Protein AF-A0A562KDZ1-F1 (afdb_monomer_lite)

Radius of gyration: 21.62 Å; chains: 1; bounding box: 51×40×76 Å

Organism: NCBI:txid295428

Structure (mmCIF, N/CA/C/O backbone):
data_AF-A0A562KDZ1-F1
#
_entry.id   AF-A0A562KDZ1-F1
#
loop_
_atom_site.group_PDB
_atom_site.id
_atom_site.type_symbol
_atom_site.label_atom_id
_atom_site.label_alt_id
_atom_site.label_comp_id
_atom_site.label_asym_id
_atom_site.label_entity_id
_atom_site.label_seq_id
_atom_site.pdbx_PDB_ins_code
_atom_site.Cartn_x
_atom_site.Cartn_y
_atom_site.Cartn_z
_atom_site.occupancy
_atom_site.B_iso_or_equiv
_atom_site.auth_seq_id
_atom_site.auth_comp_id
_atom_site.auth_asym_id
_atom_site.auth_atom_id
_atom_site.pdbx_PDB_model_num
ATOM 1 N N . MET A 1 1 ? 31.585 -25.424 -55.112 1.00 47.97 1 MET A N 1
ATOM 2 C CA . MET A 1 1 ? 31.613 -24.125 -54.400 1.00 47.97 1 MET A CA 1
ATOM 3 C C . MET A 1 1 ? 30.525 -24.105 -53.321 1.00 47.97 1 MET A C 1
ATOM 5 O O . MET A 1 1 ? 29.441 -23.601 -53.555 1.00 47.97 1 MET A O 1
ATOM 9 N N . LYS A 1 2 ? 30.773 -24.733 -52.162 1.00 50.38 2 LYS A N 1
ATOM 10 C CA . LYS A 1 2 ? 29.797 -24.915 -51.059 1.00 50.38 2 LYS A CA 1
ATOM 11 C C . LYS A 1 2 ? 30.298 -24.308 -49.732 1.00 50.38 2 LYS A C 1
ATOM 13 O O . LYS A 1 2 ? 30.040 -24.849 -48.668 1.00 50.38 2 LYS A O 1
ATOM 18 N N . LYS A 1 3 ? 31.086 -23.225 -49.784 1.00 51.03 3 LYS A N 1
ATOM 19 C CA . LYS A 1 3 ? 31.726 -22.630 -48.589 1.00 51.03 3 LYS A CA 1
ATOM 20 C C . LYS A 1 3 ? 31.207 -21.239 -48.198 1.00 51.03 3 LYS A C 1
ATOM 22 O O . LYS A 1 3 ? 31.623 -20.720 -47.176 1.00 51.03 3 LYS A O 1
ATOM 27 N N . ILE A 1 4 ? 30.272 -20.662 -48.958 1.00 52.88 4 ILE A N 1
ATOM 28 C CA . ILE A 1 4 ? 29.748 -19.304 -48.700 1.00 52.88 4 ILE A CA 1
ATOM 29 C C . ILE A 1 4 ? 28.447 -19.326 -47.868 1.00 52.88 4 ILE A C 1
ATOM 31 O O . ILE A 1 4 ? 28.042 -18.309 -47.322 1.00 52.88 4 ILE A O 1
ATOM 35 N N . LEU A 1 5 ? 27.821 -20.494 -47.674 1.00 46.94 5 LEU A N 1
ATOM 36 C CA . LEU A 1 5 ? 26.531 -20.596 -46.974 1.00 46.94 5 LEU A CA 1
ATOM 37 C C . LEU A 1 5 ? 26.641 -20.649 -45.434 1.00 46.94 5 LEU A C 1
ATOM 39 O O . LEU A 1 5 ? 25.634 -20.528 -44.749 1.00 46.94 5 LEU A O 1
ATOM 43 N N . ILE A 1 6 ? 27.841 -20.829 -44.869 1.00 52.09 6 ILE A N 1
ATOM 44 C CA . ILE A 1 6 ? 28.012 -21.034 -43.415 1.00 52.09 6 ILE A CA 1
ATOM 45 C C . ILE A 1 6 ? 28.144 -19.704 -42.650 1.00 52.09 6 ILE A C 1
ATOM 47 O O . ILE A 1 6 ? 27.809 -19.631 -41.473 1.00 52.09 6 ILE A O 1
ATOM 51 N N . ILE A 1 7 ? 28.548 -18.617 -43.314 1.00 52.28 7 ILE A N 1
ATOM 52 C CA . ILE A 1 7 ? 28.782 -17.326 -42.642 1.00 52.28 7 ILE A CA 1
ATOM 53 C C . ILE A 1 7 ? 27.465 -16.577 -42.361 1.00 52.28 7 ILE A C 1
ATOM 55 O O . ILE A 1 7 ? 27.367 -15.862 -41.369 1.00 52.28 7 ILE A O 1
ATOM 59 N N . ILE A 1 8 ? 26.416 -16.796 -43.162 1.00 51.09 8 ILE A N 1
ATOM 60 C CA . ILE A 1 8 ? 25.119 -16.116 -42.986 1.00 51.09 8 ILE A CA 1
ATOM 61 C C . ILE A 1 8 ? 24.309 -16.718 -41.822 1.00 51.09 8 ILE A C 1
ATOM 63 O O . ILE A 1 8 ? 23.578 -15.996 -41.149 1.00 51.09 8 ILE A O 1
ATOM 67 N N . VAL A 1 9 ? 24.486 -18.007 -41.508 1.00 49.09 9 VAL A N 1
ATOM 68 C CA . VAL A 1 9 ? 23.770 -18.656 -40.391 1.00 49.09 9 VAL A CA 1
ATOM 69 C C . VAL A 1 9 ? 24.350 -18.244 -39.029 1.00 49.09 9 VAL A C 1
ATOM 71 O O . VAL A 1 9 ? 23.598 -18.071 -38.073 1.00 49.09 9 VAL A O 1
ATOM 74 N N . CYS A 1 10 ? 25.657 -17.972 -38.937 1.00 46.91 10 CYS A N 1
ATOM 75 C CA . CYS A 1 10 ? 26.268 -17.472 -37.698 1.00 46.91 10 CYS A CA 1
ATOM 76 C C . CYS A 1 10 ? 25.916 -16.006 -37.383 1.00 46.91 10 CYS A C 1
ATOM 78 O O . CYS A 1 10 ? 25.956 -15.613 -36.220 1.00 46.91 10 CYS A O 1
ATOM 80 N N . LEU A 1 11 ? 25.526 -15.205 -38.381 1.00 47.34 11 LEU A N 1
ATOM 81 C CA . LEU A 1 11 ? 25.084 -13.819 -38.174 1.00 47.34 11 LEU A CA 1
ATOM 82 C C . LEU A 1 11 ? 23.639 -13.714 -37.658 1.00 47.34 11 LEU A C 1
ATOM 84 O O . LEU A 1 11 ? 23.301 -12.725 -37.013 1.00 47.34 11 LEU A O 1
ATOM 88 N N . PHE A 1 12 ? 22.807 -14.742 -37.852 1.00 46.41 12 PHE A N 1
ATOM 89 C CA . PHE A 1 12 ? 21.447 -14.775 -37.297 1.00 46.41 12 PHE A CA 1
ATOM 90 C C . PHE A 1 12 ? 21.393 -15.137 -35.804 1.00 46.41 12 PHE A C 1
ATOM 92 O O . PHE A 1 12 ? 20.405 -14.832 -35.143 1.00 46.41 12 PHE A O 1
ATOM 99 N N . LEU A 1 13 ? 22.456 -15.725 -35.243 1.00 46.31 13 LEU A N 1
ATOM 100 C CA . LEU A 1 13 ? 22.511 -16.098 -33.822 1.00 46.31 13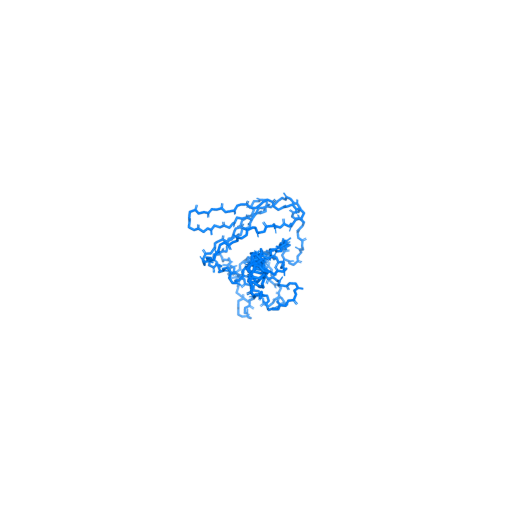 LEU A CA 1
ATOM 101 C C . LEU A 1 13 ? 22.988 -14.963 -32.898 1.00 46.31 13 LEU A C 1
ATOM 103 O O . LEU A 1 13 ? 22.912 -15.099 -31.680 1.00 46.31 13 LEU A O 1
ATOM 107 N N . ILE A 1 14 ? 23.443 -13.831 -33.447 1.00 49.41 14 ILE A N 1
ATOM 108 C CA . ILE A 1 14 ? 23.937 -12.691 -32.650 1.00 49.41 14 ILE A CA 1
ATOM 109 C C . ILE A 1 14 ? 22.797 -11.733 -32.253 1.00 49.41 14 ILE A C 1
ATOM 111 O O . ILE A 1 14 ? 22.943 -10.951 -31.318 1.00 49.41 14 ILE A O 1
ATOM 115 N N . ASN A 1 15 ? 21.614 -11.867 -32.862 1.00 40.00 15 ASN A N 1
ATOM 116 C CA . ASN A 1 15 ? 20.410 -11.127 -32.473 1.00 40.00 15 ASN A CA 1
ATOM 117 C C . ASN A 1 15 ? 19.508 -11.899 -31.499 1.00 40.00 15 ASN A C 1
ATOM 119 O O . ASN A 1 15 ? 18.302 -11.669 -31.452 1.00 40.00 15 ASN A O 1
ATOM 123 N N . CYS A 1 16 ? 20.087 -12.729 -30.626 1.00 43.91 16 CYS A N 1
ATOM 124 C CA . CYS A 1 16 ? 19.471 -12.970 -29.319 1.00 43.91 16 CYS A CA 1
ATOM 125 C C . CYS A 1 16 ? 19.680 -11.701 -28.471 1.00 43.91 16 CYS A C 1
ATOM 127 O O . CYS A 1 16 ? 20.442 -11.665 -27.501 1.00 43.91 16 CYS A O 1
ATOM 129 N N . SER A 1 17 ? 19.092 -10.595 -28.934 1.00 48.38 17 SER A N 1
ATOM 130 C CA . SER A 1 17 ? 19.038 -9.339 -28.214 1.00 48.38 17 SER A CA 1
ATOM 131 C C . SER A 1 17 ? 18.309 -9.639 -26.922 1.00 48.38 17 SER A C 1
ATOM 133 O O . SER A 1 17 ? 17.104 -9.869 -26.950 1.00 48.38 17 SER A O 1
ATOM 135 N N . LYS A 1 18 ? 19.077 -9.696 -25.827 1.00 47.56 18 LYS A N 1
ATOM 136 C CA . LYS A 1 18 ? 18.605 -9.726 -24.442 1.00 47.56 18 LYS A CA 1
ATOM 137 C C . LYS A 1 18 ? 17.257 -9.023 -24.371 1.00 47.56 18 LYS A C 1
ATOM 139 O O . LYS A 1 18 ? 17.229 -7.796 -24.501 1.00 47.56 18 LYS A O 1
ATOM 144 N N . ASP A 1 19 ? 16.183 -9.786 -24.186 1.00 46.97 19 ASP A N 1
ATOM 145 C CA . ASP A 1 19 ? 14.891 -9.217 -23.841 1.00 46.97 19 ASP A CA 1
ATOM 146 C C . ASP A 1 19 ? 15.135 -8.368 -22.597 1.00 46.97 19 ASP A C 1
ATOM 148 O O . ASP A 1 19 ? 15.400 -8.865 -21.497 1.00 46.97 19 ASP A O 1
ATOM 152 N N . LYS A 1 20 ? 15.169 -7.049 -22.787 1.00 54.59 20 LYS A N 1
ATOM 153 C CA . LYS A 1 20 ? 15.130 -6.124 -21.670 1.00 54.59 20 LYS A CA 1
ATOM 154 C C . LYS A 1 20 ? 13.741 -6.331 -21.099 1.00 54.59 20 LYS A C 1
ATOM 156 O O . LYS A 1 20 ? 12.782 -5.841 -21.683 1.00 54.59 20 LYS A O 1
ATOM 161 N N . SER A 1 21 ? 13.648 -7.110 -20.020 1.00 61.09 21 SER A N 1
ATOM 162 C CA . SER A 1 21 ? 12.430 -7.280 -19.228 1.00 61.09 21 SER A CA 1
ATOM 163 C C . SER A 1 21 ? 11.753 -5.917 -19.108 1.00 61.09 21 SER A C 1
ATOM 165 O O . SER A 1 21 ? 12.312 -5.007 -18.487 1.00 61.09 21 SER A O 1
ATOM 167 N N . LYS A 1 22 ? 10.634 -5.747 -19.810 1.00 70.44 22 LYS A N 1
ATOM 168 C CA . LYS A 1 22 ? 9.954 -4.464 -19.923 1.00 70.44 22 LYS A CA 1
ATOM 169 C C . LYS A 1 22 ? 9.392 -4.132 -18.549 1.00 70.44 22 LYS A C 1
ATOM 171 O O . LYS A 1 22 ? 8.503 -4.829 -18.085 1.00 70.44 22 LYS A O 1
ATOM 176 N N . THR A 1 23 ? 9.930 -3.109 -17.900 1.00 75.00 23 THR A N 1
ATOM 177 C CA . THR A 1 23 ? 9.364 -2.581 -16.660 1.00 75.00 23 THR A CA 1
ATOM 178 C C . THR A 1 23 ? 8.330 -1.519 -16.999 1.00 75.00 23 THR A C 1
ATOM 180 O O . THR A 1 23 ? 8.483 -0.776 -17.975 1.00 75.00 23 THR A O 1
A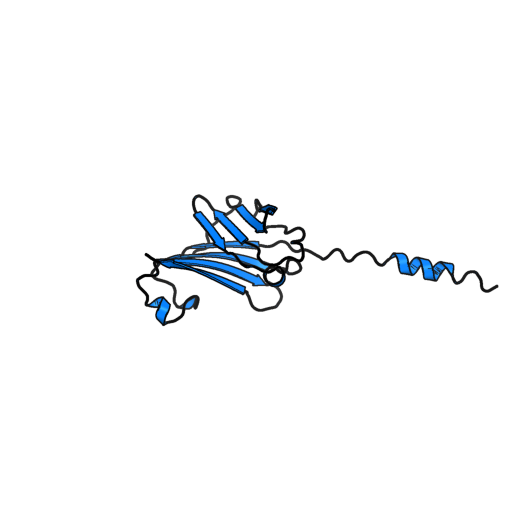TOM 183 N N . PHE A 1 24 ? 7.257 -1.463 -16.216 1.00 83.12 24 PHE A N 1
ATOM 184 C CA . PHE A 1 24 ? 6.231 -0.437 -16.353 1.00 83.12 24 PHE A CA 1
ATOM 185 C C . PHE A 1 24 ? 6.266 0.528 -15.165 1.00 83.12 24 PHE A C 1
ATOM 187 O O . PHE A 1 24 ? 6.629 0.123 -14.059 1.00 83.12 24 PHE A O 1
ATOM 194 N N . PRO A 1 25 ? 5.899 1.803 -15.381 1.00 85.44 25 PRO A N 1
ATOM 195 C CA . PRO A 1 25 ? 5.678 2.723 -14.279 1.00 85.44 25 PRO A CA 1
ATOM 196 C C . PRO A 1 25 ? 4.527 2.219 -13.403 1.00 85.44 25 PRO A C 1
ATOM 198 O O . PRO A 1 25 ? 3.504 1.756 -13.913 1.00 85.44 25 PRO A O 1
ATOM 201 N N . ILE A 1 26 ? 4.702 2.347 -12.093 1.00 87.94 26 ILE A N 1
ATOM 202 C CA . ILE A 1 26 ? 3.688 2.053 -11.084 1.00 87.94 26 ILE A CA 1
ATOM 203 C C . ILE A 1 26 ? 3.030 3.366 -10.682 1.00 87.94 26 ILE A C 1
ATOM 205 O O . ILE A 1 26 ? 3.723 4.318 -10.316 1.00 87.94 26 ILE A O 1
ATOM 209 N N . ILE A 1 27 ? 1.703 3.408 -10.746 1.00 90.81 27 ILE A N 1
ATOM 210 C CA . ILE A 1 27 ? 0.913 4.548 -10.275 1.00 90.81 27 ILE A CA 1
ATOM 211 C C . ILE A 1 27 ? 0.676 4.369 -8.779 1.00 90.81 27 ILE A C 1
ATOM 213 O O . ILE A 1 27 ? 0.295 3.285 -8.352 1.00 90.81 27 ILE A O 1
ATOM 217 N N . ILE A 1 28 ? 0.902 5.408 -7.984 1.00 92.81 28 ILE A N 1
ATOM 218 C CA . ILE A 1 28 ? 0.654 5.388 -6.544 1.00 92.81 28 ILE A CA 1
ATOM 219 C C . ILE A 1 28 ? -0.577 6.226 -6.227 1.00 92.81 28 ILE A C 1
ATOM 221 O O . ILE A 1 28 ? -0.657 7.382 -6.630 1.00 92.81 28 ILE A O 1
ATOM 225 N N . SER A 1 29 ? -1.489 5.677 -5.436 1.00 94.44 29 SER A N 1
ATOM 226 C CA . SER A 1 29 ? -2.599 6.417 -4.849 1.00 94.44 29 SER A CA 1
ATOM 227 C C . SER A 1 29 ? -2.622 6.239 -3.335 1.00 94.44 29 SER A C 1
ATOM 229 O O . SER A 1 29 ? -2.025 5.310 -2.778 1.00 94.44 29 SER A O 1
ATOM 231 N N . TYR A 1 30 ? -3.268 7.182 -2.652 1.00 95.19 30 TYR A N 1
ATOM 232 C CA . TYR A 1 30 ? -3.410 7.148 -1.205 1.00 95.19 30 TYR A CA 1
ATOM 233 C C . TYR A 1 30 ? -4.799 7.613 -0.791 1.00 95.19 30 TYR A C 1
ATOM 235 O O . TYR A 1 30 ? -5.230 8.689 -1.198 1.00 95.19 30 TYR A O 1
ATOM 243 N N . SER A 1 31 ? -5.491 6.841 0.043 1.00 94.19 31 SER A N 1
ATOM 244 C CA . SER A 1 31 ? -6.820 7.206 0.541 1.00 94.19 31 SER A CA 1
ATOM 245 C C . SER A 1 31 ? -6.924 7.148 2.058 1.00 94.19 31 SER A C 1
ATOM 247 O O . SER A 1 31 ? -6.322 6.298 2.706 1.00 94.19 31 SER A O 1
ATOM 249 N N . ILE A 1 32 ? -7.733 8.037 2.627 1.00 93.56 32 ILE A N 1
ATOM 250 C CA . ILE A 1 32 ? -8.133 7.980 4.035 1.00 93.56 32 ILE A CA 1
ATOM 251 C C . ILE A 1 32 ? -9.658 7.965 4.078 1.00 93.56 32 ILE A C 1
ATOM 253 O O . ILE A 1 32 ? -10.276 8.898 3.567 1.00 93.56 32 ILE A O 1
ATOM 257 N N . ASN A 1 33 ? -10.255 6.934 4.684 1.00 91.69 33 ASN A N 1
ATOM 258 C CA . ASN A 1 33 ? -11.711 6.743 4.764 1.00 91.69 33 ASN A CA 1
ATOM 259 C C . ASN A 1 33 ? -12.380 6.928 3.385 1.00 91.69 33 ASN A C 1
ATOM 261 O O . ASN A 1 33 ? -13.220 7.809 3.205 1.00 91.69 33 ASN A O 1
ATOM 265 N N . ASP A 1 34 ? -11.891 6.193 2.382 1.00 87.25 34 ASP A N 1
ATOM 266 C CA . ASP A 1 34 ? -12.316 6.244 0.969 1.00 87.25 34 ASP A CA 1
ATOM 267 C C . ASP A 1 34 ? -12.118 7.575 0.229 1.00 87.25 34 ASP A C 1
ATOM 269 O O . ASP A 1 34 ? -12.325 7.665 -0.982 1.00 87.25 34 ASP A O 1
ATOM 273 N N . SER A 1 35 ? -11.632 8.609 0.912 1.00 91.75 35 SER A N 1
ATOM 274 C CA . SER A 1 35 ? -11.302 9.884 0.287 1.00 91.75 35 SER A CA 1
ATOM 275 C C . SER A 1 35 ? -9.889 9.835 -0.278 1.00 91.75 35 SER A C 1
ATOM 277 O O . SER A 1 35 ? -8.925 9.637 0.464 1.00 91.75 35 SER A O 1
ATOM 279 N N . ASN A 1 36 ? -9.753 10.031 -1.592 1.00 92.56 36 ASN A N 1
ATOM 280 C CA . ASN A 1 36 ? -8.447 10.135 -2.238 1.00 92.56 36 ASN A CA 1
ATOM 281 C C . ASN A 1 36 ? -7.713 11.386 -1.732 1.00 92.56 36 ASN A C 1
ATOM 283 O O . ASN A 1 36 ? -8.250 12.496 -1.762 1.00 92.56 36 ASN A O 1
ATOM 287 N N . ILE A 1 37 ? -6.487 11.197 -1.264 1.00 93.50 37 ILE A N 1
ATOM 288 C CA . ILE A 1 37 ? -5.636 12.249 -0.728 1.00 93.50 37 ILE A CA 1
ATOM 289 C C . ILE A 1 37 ? -4.639 12.648 -1.807 1.00 93.50 37 ILE A C 1
ATOM 291 O O . ILE A 1 37 ? -3.908 11.812 -2.335 1.00 93.50 37 ILE A O 1
ATOM 295 N N . ASP A 1 38 ? -4.566 13.945 -2.110 1.00 89.56 38 ASP A N 1
ATOM 296 C CA . ASP A 1 38 ? -3.531 14.441 -3.011 1.00 89.56 38 ASP A CA 1
ATOM 297 C C . ASP A 1 38 ? -2.160 14.341 -2.334 1.00 89.56 38 ASP A C 1
ATOM 299 O O . ASP A 1 38 ? -1.832 15.093 -1.415 1.00 89.56 38 ASP A O 1
ATOM 303 N N . ILE A 1 39 ? -1.363 13.387 -2.803 1.00 88.00 39 ILE A N 1
ATOM 304 C CA . ILE A 1 39 ? -0.006 13.127 -2.324 1.00 88.00 39 ILE A CA 1
ATOM 305 C C . ILE A 1 39 ? 1.069 13.759 -3.210 1.00 88.00 39 ILE A C 1
ATOM 307 O O . ILE A 1 39 ? 2.248 13.510 -2.967 1.00 88.00 39 ILE A O 1
ATOM 311 N N . LYS A 1 40 ? 0.711 14.541 -4.245 1.00 79.44 40 LYS A N 1
ATOM 312 C CA . LYS A 1 40 ? 1.646 15.072 -5.263 1.00 79.44 40 LYS A CA 1
ATOM 313 C C . LYS A 1 40 ? 3.008 15.474 -4.687 1.00 79.44 40 LYS A C 1
ATOM 315 O O . LYS A 1 40 ? 3.139 16.468 -3.979 1.00 79.44 40 LYS A O 1
ATOM 320 N N . ASN A 1 41 ? 4.031 14.696 -5.049 1.00 76.69 41 ASN A N 1
ATOM 321 C CA . ASN A 1 41 ? 5.447 14.871 -4.702 1.00 76.69 41 ASN A CA 1
ATOM 322 C C . ASN A 1 41 ? 5.778 14.939 -3.193 1.00 76.69 41 ASN A C 1
ATOM 324 O O . ASN A 1 41 ? 6.928 15.197 -2.845 1.00 76.69 41 ASN A O 1
ATOM 328 N N . ASN A 1 42 ? 4.818 14.704 -2.293 1.00 86.69 42 ASN A N 1
ATOM 329 C CA . ASN A 1 42 ? 4.987 14.842 -0.841 1.00 86.69 42 ASN A CA 1
ATOM 330 C C . ASN A 1 42 ? 4.980 13.490 -0.108 1.00 86.69 42 ASN A C 1
ATOM 332 O O . ASN A 1 42 ? 4.541 13.367 1.037 1.00 86.69 42 ASN A O 1
ATOM 336 N N . PHE A 1 43 ? 5.447 12.445 -0.775 1.00 92.50 43 PHE A N 1
ATOM 337 C CA . PHE A 1 43 ? 5.500 11.111 -0.205 1.00 92.50 43 PHE A CA 1
ATOM 338 C C . PHE A 1 43 ? 6.767 10.386 -0.635 1.00 92.50 43 PHE A C 1
ATOM 340 O O . PHE A 1 43 ? 7.416 10.741 -1.619 1.00 92.50 43 PHE A O 1
ATOM 347 N N . THR A 1 44 ? 7.113 9.358 0.126 1.00 92.69 44 THR A N 1
ATOM 348 C CA . THR A 1 44 ? 8.233 8.474 -0.175 1.00 92.69 44 THR A CA 1
ATOM 349 C C . THR A 1 44 ? 7.786 7.035 -0.044 1.00 92.69 44 THR A C 1
ATOM 351 O O . THR A 1 44 ? 7.027 6.707 0.872 1.00 92.69 44 THR A O 1
ATOM 354 N N . ILE A 1 45 ? 8.310 6.178 -0.913 1.00 92.69 45 ILE A N 1
ATOM 355 C CA . ILE A 1 45 ? 8.177 4.731 -0.771 1.00 92.69 45 ILE A CA 1
ATOM 356 C C . ILE A 1 45 ? 9.562 4.152 -0.557 1.00 92.69 45 ILE A C 1
ATOM 358 O O . ILE A 1 45 ? 10.456 4.390 -1.364 1.00 92.69 45 ILE A O 1
ATOM 362 N N . SER A 1 46 ? 9.736 3.380 0.507 1.00 91.75 46 SER A N 1
ATOM 363 C CA . SER A 1 46 ? 10.952 2.608 0.732 1.00 91.75 46 SER A CA 1
ATOM 364 C C . SER A 1 46 ? 10.654 1.130 0.555 1.00 91.75 46 SER A C 1
ATOM 366 O O . SER A 1 46 ? 9.710 0.616 1.149 1.00 91.75 46 SER A O 1
ATOM 368 N N . VAL A 1 47 ? 11.477 0.442 -0.226 1.00 89.12 47 VAL A N 1
ATOM 369 C CA . VAL A 1 47 ? 11.490 -1.018 -0.301 1.00 89.12 47 VAL A CA 1
ATOM 370 C C . VAL A 1 47 ? 12.762 -1.516 0.357 1.00 89.12 47 VAL A C 1
ATOM 372 O O . VAL A 1 47 ? 13.865 -1.246 -0.118 1.00 89.12 47 VAL A O 1
ATOM 375 N N . ILE A 1 48 ? 12.601 -2.223 1.468 1.00 89.31 48 ILE A N 1
ATOM 376 C CA . ILE A 1 48 ? 13.696 -2.758 2.268 1.00 89.31 48 ILE A CA 1
ATOM 377 C C . ILE A 1 48 ? 13.775 -4.260 2.043 1.00 89.31 48 ILE A C 1
ATOM 379 O O . ILE A 1 48 ? 12.766 -4.970 2.089 1.00 89.31 48 ILE A O 1
ATOM 383 N N . LYS A 1 49 ? 14.995 -4.745 1.842 1.00 85.00 49 LYS A N 1
ATOM 384 C CA . LYS A 1 49 ? 15.314 -6.164 1.864 1.00 85.00 49 LYS A CA 1
ATOM 385 C C . LYS A 1 49 ? 16.638 -6.360 2.585 1.00 85.00 49 LYS A C 1
ATOM 387 O O . LYS A 1 49 ? 17.670 -5.909 2.102 1.00 85.00 49 LYS A O 1
ATOM 392 N N . GLU A 1 50 ? 16.624 -7.097 3.690 1.00 81.69 50 GLU A N 1
ATOM 393 C CA . GLU A 1 50 ? 17.824 -7.366 4.493 1.00 81.69 50 GLU A CA 1
ATOM 394 C C . GLU A 1 50 ? 18.581 -6.066 4.838 1.00 81.69 50 GLU A C 1
ATOM 396 O O . GLU A 1 50 ? 18.137 -5.317 5.704 1.00 81.69 50 GLU A O 1
ATOM 401 N N . LYS A 1 51 ? 19.710 -5.794 4.169 1.00 80.38 51 LYS A N 1
ATOM 402 C CA . LYS A 1 51 ? 20.531 -4.587 4.358 1.00 80.38 51 LYS A CA 1
ATOM 403 C C . LYS A 1 51 ? 20.331 -3.533 3.267 1.00 80.38 51 LYS A C 1
ATOM 405 O O . LYS A 1 51 ? 20.789 -2.406 3.435 1.00 80.38 51 LYS A O 1
ATOM 410 N N . ASP A 1 52 ? 19.655 -3.882 2.178 1.00 82.62 52 ASP A N 1
ATOM 411 C CA . ASP A 1 52 ? 19.415 -2.989 1.053 1.00 82.62 52 ASP A CA 1
ATOM 412 C C . ASP A 1 52 ? 18.114 -2.215 1.267 1.00 82.62 52 ASP A C 1
ATOM 414 O O . ASP A 1 52 ? 17.084 -2.763 1.662 1.00 82.62 52 ASP A O 1
ATOM 418 N N . THR A 1 53 ? 18.157 -0.915 0.993 1.00 86.75 53 THR A N 1
ATOM 419 C CA . THR A 1 53 ? 16.986 -0.037 1.017 1.00 86.75 53 THR A CA 1
ATOM 420 C C . THR A 1 53 ? 16.947 0.744 -0.284 1.00 86.75 53 THR A C 1
ATOM 422 O O . THR A 1 53 ? 17.860 1.511 -0.584 1.00 86.75 53 THR A O 1
ATOM 425 N N . LEU A 1 54 ? 15.872 0.566 -1.044 1.00 85.75 54 LEU A N 1
ATOM 426 C CA . LEU A 1 54 ? 15.557 1.385 -2.207 1.00 85.75 54 LEU A CA 1
ATOM 427 C C . LEU A 1 54 ? 14.548 2.441 -1.778 1.00 85.75 54 LEU A C 1
ATOM 429 O O . LEU A 1 54 ? 13.463 2.094 -1.319 1.00 85.75 54 LEU A O 1
ATOM 433 N N . ILE A 1 55 ? 14.902 3.717 -1.908 1.00 86.69 55 ILE A N 1
ATOM 434 C CA . ILE A 1 55 ? 14.014 4.833 -1.571 1.00 86.69 55 ILE A CA 1
ATOM 435 C C . ILE A 1 55 ? 13.593 5.518 -2.862 1.00 86.69 55 ILE A C 1
ATOM 437 O O . ILE A 1 55 ? 14.426 5.988 -3.637 1.00 86.69 55 ILE A O 1
ATOM 441 N N . PHE A 1 56 ? 12.287 5.592 -3.066 1.00 86.31 56 PHE A N 1
ATOM 442 C CA . PHE A 1 56 ? 11.658 6.244 -4.197 1.00 86.31 56 PHE A CA 1
ATOM 443 C C . PHE A 1 56 ? 11.033 7.560 -3.736 1.00 86.31 56 PHE A C 1
ATOM 445 O O . PHE A 1 56 ? 10.307 7.603 -2.739 1.00 86.31 56 PHE A O 1
ATOM 452 N N . TYR A 1 57 ? 11.305 8.619 -4.500 1.00 84.56 57 TYR A N 1
ATOM 453 C CA . TYR A 1 57 ? 10.705 9.949 -4.375 1.00 84.56 57 TYR A CA 1
ATOM 454 C C . TYR A 1 57 ? 9.837 10.177 -5.611 1.00 84.56 57 TYR A C 1
ATOM 456 O O . TYR A 1 57 ? 10.333 10.684 -6.622 1.00 84.56 57 TYR A O 1
ATOM 464 N N . PRO A 1 58 ? 8.587 9.700 -5.605 1.00 78.25 58 PRO A N 1
ATOM 465 C CA . PRO A 1 58 ? 7.835 9.563 -6.838 1.00 78.25 58 PRO A CA 1
ATOM 466 C C . PRO A 1 58 ? 7.433 10.944 -7.337 1.00 78.25 58 PRO A C 1
ATOM 468 O O . PRO A 1 58 ? 6.941 11.778 -6.572 1.00 78.25 58 PRO A O 1
ATOM 471 N N . LYS A 1 59 ? 7.643 11.184 -8.629 1.00 79.31 59 LYS A N 1
ATOM 472 C CA . LYS A 1 59 ? 7.196 12.410 -9.283 1.00 79.31 59 LYS A CA 1
ATOM 473 C C . LYS A 1 59 ? 5.855 12.141 -9.938 1.00 79.31 59 LYS A C 1
ATOM 475 O O . LYS A 1 59 ? 5.691 11.106 -10.578 1.00 79.31 59 LYS A O 1
ATOM 480 N N . ASP A 1 60 ? 4.906 13.055 -9.762 1.00 80.69 60 ASP A N 1
ATOM 481 C CA . ASP A 1 60 ? 3.564 12.935 -10.344 1.00 80.69 60 ASP A CA 1
ATOM 482 C C . ASP A 1 60 ? 2.889 11.601 -9.969 1.00 80.69 60 ASP A C 1
ATOM 484 O O . ASP A 1 60 ? 2.130 11.031 -10.744 1.00 80.69 60 ASP A O 1
ATOM 488 N N . GLN A 1 61 ? 3.188 11.109 -8.758 1.00 83.56 61 GLN A N 1
ATOM 489 C CA . GLN A 1 61 ? 2.676 9.854 -8.199 1.00 83.56 61 GLN A CA 1
ATOM 490 C C . GLN A 1 61 ? 3.126 8.588 -8.948 1.00 83.56 61 GLN A C 1
ATOM 492 O O . GLN A 1 61 ? 2.526 7.531 -8.794 1.00 83.56 61 GLN A O 1
ATOM 497 N N . ILE A 1 62 ? 4.198 8.671 -9.737 1.00 82.62 62 ILE A N 1
ATOM 498 C CA . ILE A 1 62 ? 4.702 7.552 -10.533 1.00 82.62 62 ILE A CA 1
ATOM 499 C C . ILE A 1 62 ? 6.052 7.076 -9.999 1.00 82.62 62 ILE A C 1
ATOM 501 O O . ILE A 1 62 ? 6.970 7.870 -9.772 1.00 82.62 62 ILE A O 1
ATOM 505 N N . ILE A 1 63 ? 6.188 5.757 -9.855 1.00 81.81 63 ILE A N 1
ATOM 506 C CA . ILE A 1 63 ? 7.453 5.090 -9.542 1.00 81.81 63 ILE A CA 1
ATOM 507 C C . ILE A 1 63 ? 7.919 4.281 -10.739 1.00 81.81 63 ILE A C 1
ATOM 509 O O . ILE A 1 63 ? 7.203 3.421 -11.247 1.00 81.81 63 ILE A O 1
ATOM 513 N N . ASN A 1 64 ? 9.167 4.504 -11.138 1.00 75.81 64 ASN A N 1
ATOM 514 C CA . ASN A 1 64 ? 9.865 3.600 -12.038 1.00 75.81 64 ASN A CA 1
ATOM 515 C C . ASN A 1 64 ? 10.619 2.578 -11.194 1.00 75.81 64 ASN A C 1
ATOM 517 O O . ASN A 1 64 ? 11.674 2.872 -10.632 1.00 75.81 64 ASN A O 1
ATOM 521 N N . PHE A 1 65 ? 10.056 1.379 -11.090 1.00 69.81 65 PHE A N 1
ATOM 522 C CA . PHE A 1 65 ? 10.739 0.263 -10.458 1.00 69.81 65 PHE A CA 1
ATOM 523 C C . PHE A 1 65 ? 11.761 -0.323 -11.431 1.00 69.81 65 PHE A C 1
ATOM 525 O O . PHE A 1 65 ? 11.445 -1.166 -12.272 1.00 69.81 65 PHE A O 1
ATOM 532 N N . GLU A 1 66 ? 13.010 0.129 -11.339 1.00 64.25 66 GLU A N 1
ATOM 533 C CA . GLU A 1 66 ? 14.109 -0.567 -12.000 1.00 64.25 66 GLU A CA 1
ATOM 534 C C . GLU A 1 66 ? 14.408 -1.851 -11.224 1.00 64.25 66 GLU A C 1
ATOM 536 O O . GLU A 1 66 ? 14.849 -1.802 -10.081 1.00 64.25 66 GLU A O 1
ATOM 541 N N . LYS A 1 67 ? 14.071 -2.989 -11.848 1.00 58.31 67 LYS A N 1
ATOM 542 C CA . LYS A 1 67 ? 14.314 -4.373 -11.407 1.00 58.31 67 LYS A CA 1
ATOM 543 C C . LYS A 1 67 ? 14.439 -4.545 -9.889 1.00 58.31 67 LYS A C 1
ATOM 545 O O . LYS A 1 67 ? 15.538 -4.603 -9.339 1.00 58.31 67 LYS A O 1
ATOM 550 N N . LEU A 1 68 ? 13.304 -4.789 -9.234 1.00 59.19 68 LEU A N 1
ATOM 551 C CA . LEU A 1 68 ? 13.328 -5.637 -8.046 1.00 59.19 68 LEU A CA 1
ATOM 552 C C . LEU A 1 68 ? 13.942 -6.968 -8.478 1.00 59.19 68 LEU A C 1
ATOM 554 O O . LEU A 1 68 ? 13.394 -7.674 -9.325 1.00 59.19 68 LEU A O 1
ATOM 558 N N . ASN A 1 69 ? 15.141 -7.251 -7.978 1.00 54.94 69 ASN A N 1
ATOM 559 C CA . ASN A 1 69 ? 15.809 -8.534 -8.174 1.00 54.94 69 ASN A CA 1
ATOM 560 C C . ASN A 1 69 ? 14.870 -9.694 -7.768 1.00 54.94 69 ASN A C 1
ATOM 562 O O . ASN A 1 69 ? 13.875 -9.474 -7.090 1.00 54.94 69 ASN A O 1
ATOM 566 N N . GLU A 1 70 ? 15.155 -10.932 -8.179 1.00 59.00 70 GLU A N 1
ATOM 567 C CA . GLU A 1 70 ? 14.307 -12.121 -7.952 1.00 59.00 70 GLU A CA 1
ATOM 568 C C . GLU A 1 70 ? 14.208 -12.553 -6.473 1.00 59.00 70 GLU A C 1
ATOM 570 O O . GLU A 1 70 ? 14.551 -13.675 -6.105 1.00 59.00 70 GLU A O 1
ATOM 575 N N . PHE A 1 71 ? 13.779 -11.666 -5.584 1.00 63.75 71 PHE A N 1
ATOM 576 C CA . PHE A 1 71 ? 13.804 -11.904 -4.154 1.00 63.75 71 PHE A CA 1
ATOM 577 C C . PHE A 1 71 ? 12.405 -11.983 -3.541 1.00 63.75 71 PHE A C 1
ATOM 579 O O . PHE A 1 71 ? 11.406 -11.521 -4.093 1.00 63.75 71 PHE A O 1
ATOM 586 N N . ASN A 1 72 ? 12.359 -12.606 -2.367 1.00 76.69 72 ASN A N 1
ATOM 587 C CA . ASN A 1 72 ? 11.183 -12.709 -1.515 1.00 76.69 72 ASN A CA 1
ATOM 588 C C . ASN A 1 72 ? 11.420 -11.914 -0.221 1.00 76.69 72 ASN A C 1
ATOM 590 O O . ASN A 1 72 ? 12.568 -11.621 0.119 1.00 76.69 72 ASN A O 1
ATOM 594 N N . ASN A 1 73 ? 10.341 -11.632 0.507 1.00 85.19 73 ASN A N 1
ATOM 595 C CA . ASN A 1 73 ? 10.318 -10.990 1.826 1.00 85.19 73 ASN A CA 1
ATOM 596 C C . ASN A 1 73 ? 10.742 -9.514 1.835 1.00 85.19 73 ASN A C 1
ATOM 598 O O . ASN A 1 73 ? 11.513 -9.080 2.689 1.00 85.19 73 ASN A O 1
ATOM 602 N N . TYR A 1 74 ? 10.225 -8.730 0.893 1.00 87.19 74 TYR A N 1
ATOM 603 C CA . TYR A 1 74 ? 10.357 -7.279 0.939 1.00 87.19 74 TYR A CA 1
ATOM 604 C C . TYR A 1 74 ? 9.484 -6.672 2.032 1.00 87.19 74 TYR A C 1
ATOM 606 O O . TYR A 1 74 ? 8.363 -7.125 2.278 1.00 87.19 74 TYR A O 1
ATOM 614 N N . ILE A 1 75 ? 9.988 -5.589 2.614 1.00 92.19 75 ILE A N 1
ATOM 615 C CA . ILE A 1 75 ? 9.210 -4.651 3.415 1.00 92.19 75 ILE A CA 1
ATOM 616 C C . ILE A 1 75 ? 8.966 -3.412 2.558 1.00 92.19 75 ILE A C 1
ATOM 618 O O . ILE A 1 75 ? 9.906 -2.852 1.998 1.00 92.19 75 ILE A O 1
ATOM 622 N N . ILE A 1 76 ? 7.714 -2.984 2.464 1.00 92.69 76 ILE A N 1
ATOM 623 C CA . ILE A 1 76 ? 7.304 -1.747 1.807 1.00 92.69 76 ILE A CA 1
ATOM 624 C C . ILE A 1 76 ? 6.886 -0.760 2.890 1.00 92.69 76 ILE A C 1
ATOM 626 O O . ILE A 1 76 ? 6.040 -1.060 3.729 1.00 92.69 76 ILE A O 1
ATOM 630 N N . ILE A 1 77 ? 7.482 0.426 2.856 1.00 95.31 77 ILE A N 1
ATOM 631 C CA . ILE A 1 77 ? 7.147 1.539 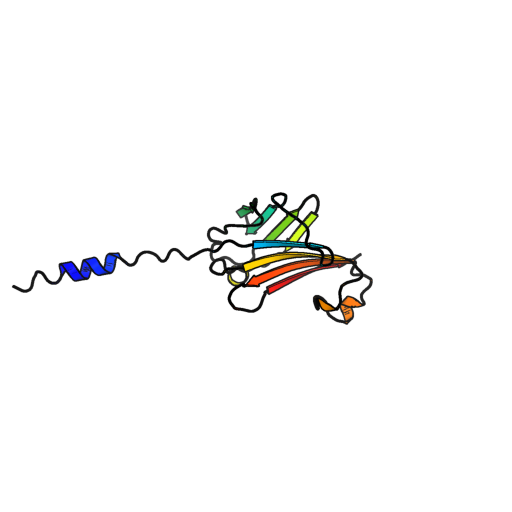3.737 1.00 95.31 77 ILE A CA 1
ATOM 632 C C . ILE A 1 77 ? 6.629 2.679 2.878 1.00 95.31 77 ILE A C 1
ATOM 634 O O . ILE A 1 77 ? 7.370 3.215 2.056 1.00 95.31 77 ILE A O 1
ATOM 638 N N . PHE A 1 78 ? 5.385 3.081 3.096 1.00 95.75 78 PHE A N 1
ATOM 639 C CA . PHE A 1 78 ? 4.830 4.303 2.530 1.00 95.75 78 PHE A CA 1
ATOM 640 C C . PHE A 1 78 ? 4.832 5.394 3.587 1.00 95.75 78 PHE A C 1
ATOM 642 O O . PHE A 1 78 ? 4.328 5.201 4.691 1.00 95.75 78 PHE A O 1
ATOM 649 N N . LYS A 1 79 ? 5.380 6.560 3.251 1.00 95.75 79 LYS A N 1
ATOM 650 C CA . LYS A 1 79 ? 5.410 7.711 4.149 1.00 95.75 79 LYS A CA 1
ATOM 651 C C . LYS A 1 79 ? 4.848 8.937 3.454 1.00 95.75 79 LYS A C 1
ATOM 653 O O . LYS A 1 79 ? 5.344 9.334 2.404 1.00 95.75 79 LYS A O 1
ATOM 658 N N . HIS A 1 80 ? 3.873 9.570 4.093 1.00 93.31 80 HIS A N 1
ATOM 659 C CA . HIS A 1 80 ? 3.279 10.834 3.668 1.00 93.31 80 HIS A CA 1
ATOM 660 C C . HIS A 1 80 ? 3.077 11.721 4.903 1.00 93.31 80 HIS A C 1
ATOM 662 O O . HIS A 1 80 ? 2.454 11.318 5.892 1.00 93.31 80 HIS A O 1
ATOM 668 N N . ASN A 1 81 ? 3.627 12.939 4.874 1.00 88.25 81 ASN A N 1
ATOM 669 C CA . ASN A 1 81 ? 3.713 13.821 6.042 1.00 88.25 81 ASN A CA 1
ATOM 670 C C . ASN A 1 81 ? 4.343 13.114 7.267 1.00 88.25 81 ASN A C 1
ATOM 672 O O . ASN A 1 81 ? 5.481 12.646 7.216 1.00 88.25 81 ASN A O 1
ATOM 676 N N . LYS A 1 82 ? 3.613 13.061 8.389 1.00 87.44 82 LYS A N 1
ATOM 677 C CA . LYS A 1 82 ? 4.041 12.423 9.644 1.00 87.44 82 LYS A CA 1
ATOM 678 C C . LYS A 1 82 ? 3.609 10.958 9.761 1.00 87.44 82 LYS A C 1
ATOM 680 O O . LYS A 1 82 ? 3.955 10.328 10.754 1.00 87.44 82 LYS A O 1
ATOM 685 N N . ARG A 1 83 ? 2.852 10.425 8.796 1.00 90.00 83 ARG A N 1
ATOM 686 C CA . ARG A 1 83 ? 2.381 9.036 8.825 1.00 90.00 83 ARG A CA 1
ATOM 687 C C . ARG A 1 83 ? 3.310 8.130 8.031 1.00 90.00 83 ARG A C 1
ATOM 689 O O . ARG A 1 83 ? 3.829 8.529 6.988 1.00 90.00 83 ARG A O 1
ATOM 696 N N . SER A 1 84 ? 3.510 6.925 8.551 1.00 94.81 84 SER A N 1
ATOM 697 C CA . SER A 1 84 ? 4.302 5.869 7.936 1.00 94.81 84 SER A CA 1
ATOM 698 C C . SER A 1 84 ? 3.537 4.567 8.078 1.00 94.81 84 SER A C 1
ATOM 700 O O . SER A 1 84 ? 3.281 4.153 9.201 1.00 94.81 84 SER A O 1
ATOM 702 N N . ILE A 1 85 ? 3.219 3.941 6.954 1.00 95.38 85 ILE A N 1
ATOM 703 C CA . ILE A 1 85 ? 2.533 2.656 6.889 1.00 95.38 85 ILE A CA 1
ATOM 704 C C . ILE A 1 85 ? 3.560 1.616 6.456 1.00 95.38 85 ILE A C 1
ATOM 706 O O . ILE A 1 85 ? 4.285 1.834 5.480 1.00 95.38 85 ILE A O 1
ATOM 710 N N . VAL A 1 86 ? 3.653 0.511 7.191 1.00 96.06 86 VAL A N 1
ATOM 711 C CA . VAL A 1 86 ? 4.673 -0.521 6.977 1.00 96.06 86 VAL A CA 1
ATOM 712 C C . VAL A 1 86 ? 4.006 -1.857 6.710 1.00 96.06 86 VAL A 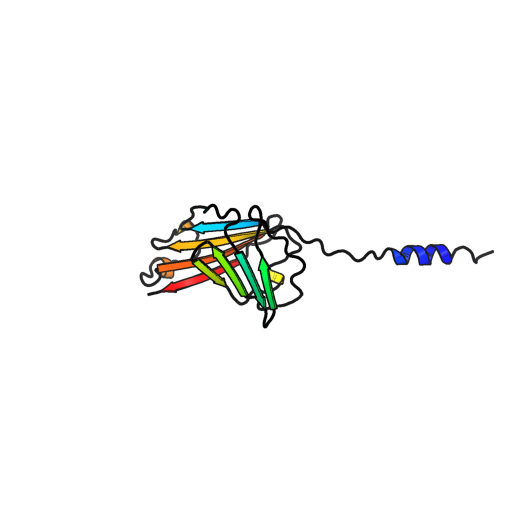C 1
ATOM 714 O O . VAL A 1 86 ? 3.226 -2.341 7.520 1.00 96.06 86 VAL A O 1
ATOM 717 N N . PHE A 1 87 ? 4.378 -2.490 5.606 1.00 94.75 87 PHE A N 1
ATOM 718 C CA . PHE A 1 87 ? 3.922 -3.826 5.254 1.00 94.75 87 PHE A CA 1
ATOM 719 C C . PHE A 1 87 ? 5.126 -4.714 4.963 1.00 94.75 87 PHE A C 1
ATOM 721 O O . PHE A 1 87 ? 6.011 -4.337 4.199 1.00 94.75 87 PHE A O 1
ATOM 728 N N . ASP A 1 88 ? 5.167 -5.900 5.555 1.00 92.56 88 ASP A N 1
ATOM 729 C CA . ASP A 1 88 ? 6.265 -6.854 5.385 1.00 92.56 88 ASP A CA 1
ATOM 730 C C . ASP A 1 88 ? 5.910 -8.006 4.428 1.00 92.56 88 ASP A C 1
ATOM 732 O O . ASP A 1 88 ? 4.811 -8.070 3.878 1.00 92.56 88 ASP A O 1
ATOM 736 N N . ASN A 1 89 ? 6.834 -8.951 4.248 1.00 88.62 89 ASN A N 1
ATOM 737 C CA . ASN A 1 89 ? 6.581 -10.249 3.615 1.00 88.62 89 ASN A CA 1
ATOM 738 C C . ASN A 1 89 ? 6.031 -10.206 2.172 1.00 88.62 89 ASN A C 1
ATOM 740 O O . ASN A 1 89 ? 5.312 -11.119 1.763 1.00 88.62 89 ASN A O 1
ATOM 744 N N . PHE A 1 90 ? 6.392 -9.204 1.362 1.00 87.44 90 PHE A N 1
ATOM 745 C CA . PHE A 1 90 ? 6.070 -9.240 -0.071 1.00 87.44 90 PHE A CA 1
ATOM 746 C C . PHE A 1 90 ? 7.040 -10.115 -0.847 1.00 87.44 90 PHE A C 1
ATOM 748 O O . PHE A 1 90 ? 8.252 -10.077 -0.637 1.00 87.44 90 PHE A O 1
ATOM 755 N N . SER A 1 91 ? 6.521 -10.861 -1.816 1.00 82.75 91 SER A N 1
ATOM 756 C CA . SER A 1 91 ? 7.345 -11.541 -2.815 1.00 82.75 91 SER A CA 1
ATOM 757 C C . SER A 1 91 ? 7.385 -10.749 -4.120 1.00 82.75 91 SER A C 1
ATOM 759 O O . SER A 1 91 ? 6.430 -10.048 -4.451 1.00 82.75 91 SER A O 1
ATOM 761 N N . ASN A 1 92 ? 8.447 -10.909 -4.915 1.00 76.69 92 ASN A N 1
ATOM 762 C CA . ASN A 1 92 ? 8.516 -10.310 -6.255 1.00 76.69 92 ASN A CA 1
ATOM 763 C C . ASN A 1 92 ? 7.322 -10.718 -7.147 1.00 76.69 92 ASN A C 1
ATOM 765 O O . ASN A 1 92 ? 6.860 -9.940 -7.974 1.00 76.69 92 ASN A O 1
ATOM 769 N N . LYS A 1 93 ? 6.759 -11.917 -6.937 1.00 76.38 93 LYS A N 1
ATOM 770 C CA . LYS A 1 93 ? 5.557 -12.367 -7.655 1.00 76.38 93 LYS A CA 1
ATOM 771 C C . LYS A 1 93 ? 4.339 -11.477 -7.389 1.00 76.38 93 LYS A C 1
ATOM 773 O O . LYS A 1 93 ? 3.535 -11.301 -8.293 1.00 76.38 93 LYS A O 1
ATOM 778 N N . MET A 1 94 ? 4.223 -10.913 -6.184 1.00 78.62 94 MET A N 1
ATOM 779 C CA . MET A 1 94 ? 3.130 -10.001 -5.819 1.00 78.62 94 MET A CA 1
ATOM 780 C C . MET A 1 94 ? 3.327 -8.605 -6.421 1.00 78.62 94 MET A C 1
ATOM 782 O O . MET A 1 94 ? 2.358 -7.926 -6.729 1.00 78.62 94 MET A O 1
ATOM 786 N N . LEU A 1 95 ? 4.582 -8.189 -6.614 1.00 75.50 95 LEU A N 1
ATOM 787 C CA . LEU A 1 95 ? 4.944 -6.850 -7.090 1.00 75.50 95 LEU A CA 1
ATOM 788 C C . LEU A 1 95 ? 5.104 -6.755 -8.614 1.00 75.50 95 LEU A C 1
ATOM 790 O O . LEU A 1 95 ? 5.355 -5.662 -9.106 1.00 75.50 95 LEU A O 1
ATOM 794 N N . ASN A 1 96 ? 5.011 -7.887 -9.328 1.00 75.56 96 ASN A N 1
ATOM 795 C CA . ASN A 1 96 ? 5.212 -8.095 -10.770 1.00 75.56 96 ASN A CA 1
ATOM 796 C C . ASN A 1 96 ? 5.562 -6.824 -11.585 1.00 75.56 96 ASN A C 1
ATOM 798 O O . ASN A 1 96 ? 4.708 -6.280 -12.287 1.00 75.56 96 ASN A O 1
ATOM 802 N N . PRO A 1 97 ? 6.828 -6.366 -11.583 1.00 68.88 97 PRO A N 1
ATOM 803 C CA . PRO A 1 97 ? 7.210 -5.095 -12.209 1.00 68.88 97 PRO A CA 1
ATOM 804 C C . PRO A 1 97 ? 7.100 -5.105 -13.746 1.00 68.88 97 PRO A C 1
ATOM 806 O O . PRO A 1 97 ? 7.296 -4.076 -14.394 1.00 68.88 97 PRO A O 1
ATOM 809 N N . SER A 1 98 ? 6.811 -6.270 -14.340 1.00 77.38 98 SER A N 1
ATOM 810 C CA . SER A 1 98 ? 6.590 -6.441 -15.782 1.00 77.38 98 SER A CA 1
ATOM 811 C C . SER A 1 98 ? 5.137 -6.204 -16.198 1.00 77.38 98 SER A C 1
ATOM 813 O O . SER A 1 98 ? 4.786 -6.437 -17.353 1.00 77.38 98 SER A O 1
ATOM 815 N N . GLN A 1 99 ? 4.293 -5.734 -15.281 1.00 81.25 99 GLN A N 1
ATOM 816 C CA . GLN A 1 99 ? 2.888 -5.454 -15.521 1.00 81.25 99 GLN A CA 1
ATOM 817 C C . GLN A 1 99 ? 2.541 -4.021 -15.117 1.00 81.25 99 GLN A C 1
ATOM 819 O O . GLN A 1 99 ? 3.067 -3.494 -14.138 1.00 81.25 99 GLN A O 1
ATOM 824 N N . LYS A 1 100 ? 1.634 -3.380 -15.863 1.00 86.56 100 LYS A N 1
ATOM 825 C CA . LYS A 1 100 ? 1.072 -2.093 -15.439 1.00 86.56 100 LYS A CA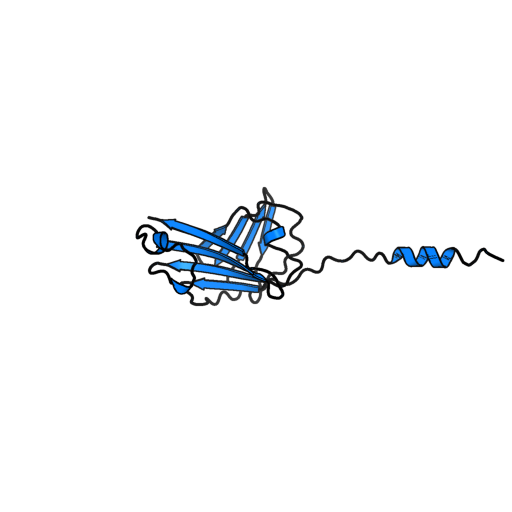 1
ATOM 826 C C . LYS A 1 100 ? 0.221 -2.294 -14.192 1.00 86.56 100 LYS A C 1
ATOM 828 O O . LYS A 1 100 ? -0.696 -3.116 -14.201 1.00 86.56 100 LYS A O 1
ATOM 833 N N . MET A 1 101 ? 0.492 -1.512 -13.159 1.00 88.44 101 MET A N 1
ATOM 834 C CA . MET A 1 101 ? -0.203 -1.626 -11.885 1.00 88.44 101 MET A CA 1
ATOM 835 C C . MET A 1 101 ? -0.357 -0.283 -11.188 1.00 88.44 101 MET A C 1
ATOM 837 O O . MET A 1 101 ? 0.466 0.624 -11.342 1.00 88.44 101 MET A O 1
ATOM 841 N N . GLU A 1 102 ? -1.408 -0.207 -10.389 1.00 91.62 102 GLU A N 1
ATOM 842 C CA . GLU A 1 102 ? -1.592 0.807 -9.366 1.00 91.62 102 GLU A CA 1
ATOM 843 C C . GLU A 1 102 ? -1.305 0.196 -7.993 1.00 91.62 10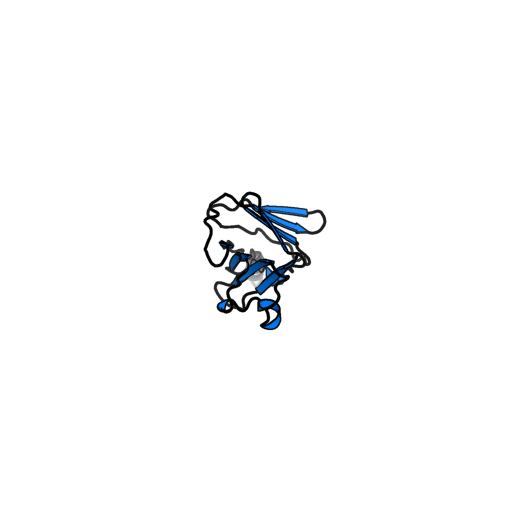2 GLU A C 1
ATOM 845 O O . GLU A 1 102 ? -1.761 -0.907 -7.686 1.00 91.62 102 GLU A O 1
ATOM 850 N N . TRP A 1 103 ? -0.539 0.904 -7.169 1.00 92.62 103 TRP A N 1
ATOM 851 C CA . TRP A 1 103 ? -0.429 0.622 -5.745 1.00 92.62 103 TRP A CA 1
ATOM 852 C C . TRP A 1 103 ? -1.274 1.640 -5.001 1.00 92.62 103 TRP A C 1
ATOM 854 O O . TRP A 1 103 ? -0.954 2.831 -4.987 1.00 92.62 103 TRP A O 1
ATOM 864 N N . LYS A 1 104 ? -2.332 1.161 -4.360 1.00 93.81 104 LYS A N 1
ATOM 865 C CA . LYS A 1 104 ? -3.184 1.981 -3.512 1.00 93.81 104 LYS A CA 1
ATOM 866 C C . LYS A 1 104 ? -2.836 1.719 -2.060 1.00 93.81 104 LYS A C 1
ATOM 868 O O . LYS A 1 104 ? -3.062 0.628 -1.547 1.00 93.81 104 LYS A O 1
ATOM 873 N N . PHE A 1 105 ? -2.298 2.732 -1.400 1.00 95.25 105 PHE A N 1
ATOM 874 C CA . PHE A 1 105 ? -2.151 2.745 0.049 1.00 95.25 105 PHE A CA 1
ATOM 875 C C . PHE A 1 105 ? -3.417 3.325 0.664 1.00 95.25 105 PHE A C 1
ATOM 877 O O . PHE A 1 105 ? -4.026 4.235 0.097 1.00 95.25 105 PHE A O 1
ATOM 884 N N . GLY A 1 106 ? -3.801 2.869 1.846 1.00 94.44 106 GLY A N 1
ATOM 885 C CA . GLY A 1 106 ? -4.931 3.487 2.506 1.00 94.44 106 GLY A CA 1
ATOM 886 C C . GLY A 1 106 ? -4.984 3.292 3.999 1.00 94.44 106 GLY A C 1
ATOM 887 O O . GLY A 1 106 ? -4.337 2.415 4.565 1.00 94.44 106 GLY A O 1
ATOM 888 N N . ILE A 1 107 ? -5.754 4.181 4.612 1.00 94.38 107 ILE A N 1
ATOM 889 C CA . ILE A 1 107 ? -6.109 4.138 6.018 1.00 94.38 107 ILE A CA 1
ATOM 890 C C . ILE A 1 107 ? -7.627 4.184 6.117 1.00 94.38 107 ILE A C 1
ATOM 892 O O . ILE A 1 107 ? -8.271 5.024 5.485 1.00 94.38 107 ILE A O 1
ATOM 896 N N . GLU A 1 108 ? -8.195 3.319 6.938 1.00 92.94 108 GLU A N 1
ATOM 897 C CA . GLU A 1 108 ? -9.612 3.329 7.260 1.00 92.94 108 GLU A CA 1
ATOM 898 C C . GLU A 1 108 ? -9.784 3.408 8.771 1.00 92.94 108 GLU A C 1
ATOM 900 O O . GLU A 1 108 ? -9.236 2.602 9.510 1.00 92.94 108 GLU A O 1
ATOM 905 N N . ASN A 1 109 ? -10.514 4.409 9.243 1.00 92.06 109 ASN A N 1
ATOM 906 C CA . ASN A 1 109 ? -10.797 4.611 10.659 1.00 92.06 109 ASN A CA 1
ATOM 907 C C . ASN A 1 109 ? -12.222 4.157 10.958 1.00 92.06 109 ASN A C 1
ATOM 909 O O . ASN A 1 109 ? -13.086 4.219 10.084 1.00 92.06 109 ASN A O 1
ATOM 913 N N . GLN A 1 110 ? -12.503 3.786 12.207 1.00 89.25 110 GLN A N 1
ATOM 914 C CA . GLN A 1 110 ? -13.892 3.596 12.618 1.00 89.25 110 GLN A CA 1
ATOM 915 C C . GLN A 1 110 ? -14.728 4.888 12.460 1.00 89.25 110 GLN A C 1
ATOM 917 O O . GLN A 1 110 ? -14.243 5.974 12.797 1.00 89.25 110 GLN A O 1
ATOM 922 N N . PRO A 1 111 ? -16.008 4.782 12.048 1.00 87.81 111 PRO A N 1
ATOM 923 C CA . PRO A 1 111 ? -16.685 3.556 11.615 1.00 87.81 111 PRO A CA 1
ATOM 924 C C . PRO A 1 111 ? -16.220 3.106 10.219 1.00 87.81 111 PRO A C 1
ATOM 926 O O . PRO A 1 111 ? -16.174 3.914 9.295 1.00 87.81 111 PRO A O 1
ATOM 929 N N . PHE A 1 112 ? -15.905 1.815 10.073 1.00 88.19 112 PHE A N 1
ATOM 930 C CA . PHE A 1 112 ? -15.429 1.254 8.806 1.00 88.19 112 PHE A CA 1
ATOM 931 C C . PHE A 1 112 ? -16.553 1.158 7.770 1.00 88.19 112 PHE A C 1
ATOM 933 O O . PHE A 1 112 ? -17.713 0.901 8.113 1.00 88.19 112 PHE A O 1
ATOM 940 N N . ASN A 1 113 ? -16.199 1.298 6.496 1.00 83.12 113 ASN A N 1
ATOM 941 C CA . ASN A 1 113 ? -17.106 1.087 5.388 1.00 83.12 113 ASN A CA 1
ATOM 942 C C . ASN A 1 113 ? -17.249 -0.418 5.102 1.00 83.12 113 ASN A C 1
ATOM 944 O O . ASN A 1 113 ? -16.317 -1.109 4.682 1.00 83.12 113 ASN A O 1
ATOM 948 N N . VAL A 1 114 ? -18.454 -0.939 5.331 1.00 78.88 114 VAL A N 1
ATOM 949 C CA . VAL A 1 114 ? -18.780 -2.363 5.148 1.00 78.88 114 VAL A CA 1
ATOM 950 C C . VAL A 1 114 ? -18.776 -2.761 3.665 1.00 78.88 114 VAL A C 1
ATOM 952 O O . VAL A 1 114 ? -18.580 -3.931 3.333 1.00 78.88 114 VAL A O 1
ATOM 955 N N . GLU A 1 115 ? -18.949 -1.801 2.752 1.00 81.44 115 GLU A N 1
ATOM 956 C CA . GLU A 1 115 ? -18.950 -2.052 1.306 1.00 81.44 115 GLU A CA 1
ATOM 957 C C . GLU A 1 115 ? -17.567 -2.442 0.776 1.00 81.44 115 GLU A C 1
ATOM 959 O O . GLU A 1 115 ? -17.477 -3.181 -0.207 1.00 81.44 115 GLU A O 1
ATOM 964 N N . ASN A 1 116 ? -16.501 -2.018 1.462 1.00 72.69 116 ASN A N 1
ATOM 965 C CA . ASN A 1 116 ? -15.127 -2.304 1.066 1.00 72.69 116 ASN A CA 1
ATOM 966 C C . ASN A 1 116 ? -14.741 -3.780 1.263 1.00 72.69 116 ASN A C 1
ATOM 968 O O . ASN A 1 116 ? -13.786 -4.239 0.644 1.00 72.69 116 ASN A O 1
ATOM 972 N N . LYS A 1 117 ? -15.495 -4.536 2.082 1.00 75.75 117 LYS A N 1
ATOM 973 C CA . LYS A 1 117 ? -15.265 -5.967 2.380 1.00 75.75 117 LYS A CA 1
ATOM 974 C C . LYS A 1 117 ? -13.824 -6.290 2.816 1.00 75.75 117 LYS A C 1
ATOM 976 O O . LYS A 1 117 ? -13.343 -7.392 2.571 1.00 75.75 117 LYS A O 1
ATOM 981 N N . ILE A 1 118 ? -13.162 -5.330 3.464 1.00 77.94 118 ILE A N 1
ATOM 982 C CA . ILE A 1 118 ? -11.772 -5.431 3.942 1.00 77.94 118 ILE A CA 1
ATOM 983 C C . ILE A 1 118 ? -11.698 -6.330 5.185 1.00 77.94 118 ILE A C 1
ATOM 985 O O . ILE A 1 118 ? -10.746 -7.083 5.364 1.00 77.94 118 ILE A O 1
ATOM 989 N N . LEU A 1 119 ? -12.722 -6.270 6.039 1.00 83.62 119 LEU A N 1
ATOM 990 C CA . LEU A 1 119 ? -12.829 -7.064 7.260 1.00 83.62 119 LEU A CA 1
ATOM 991 C C . LEU A 1 119 ? -13.878 -8.173 7.133 1.00 83.62 119 LEU A C 1
ATOM 993 O O . LEU A 1 119 ? -14.808 -8.102 6.323 1.00 83.62 119 LEU A O 1
ATOM 997 N N . SER A 1 120 ? -13.778 -9.192 7.985 1.00 82.19 120 SER A N 1
ATOM 998 C CA . SER A 1 120 ? -14.898 -10.108 8.206 1.00 82.19 120 SER A CA 1
ATOM 999 C C . SER A 1 120 ? -16.056 -9.405 8.929 1.00 82.19 120 SER A C 1
ATOM 1001 O O . SER A 1 120 ? -15.883 -8.390 9.605 1.00 82.19 120 SER A O 1
ATOM 1003 N N . THR A 1 121 ? -17.270 -9.959 8.834 1.00 79.38 121 THR A N 1
ATOM 1004 C CA . THR A 1 121 ? -18.448 -9.415 9.536 1.00 79.38 121 THR A CA 1
ATOM 1005 C C . THR A 1 121 ? -18.246 -9.325 11.053 1.00 79.38 121 THR A C 1
ATOM 1007 O O . THR A 1 121 ? -18.779 -8.417 11.686 1.00 79.38 121 THR A O 1
ATOM 1010 N N . GLU A 1 122 ? -17.478 -10.241 11.646 1.00 83.19 122 GLU A N 1
ATOM 1011 C CA . GLU A 1 122 ? -17.156 -10.212 13.077 1.00 83.19 122 GLU A CA 1
ATOM 1012 C C . GLU A 1 122 ? -16.218 -9.047 13.412 1.00 83.19 122 GLU A C 1
ATOM 1014 O O . GLU A 1 122 ? -16.495 -8.278 14.331 1.00 83.19 122 GLU A O 1
ATOM 1019 N N . GLU A 1 123 ? -15.165 -8.854 12.616 1.00 84.31 123 GLU A N 1
ATOM 1020 C CA . GLU A 1 123 ? -14.190 -7.773 12.799 1.00 84.31 123 GLU A CA 1
ATOM 1021 C C . GLU A 1 123 ? -14.795 -6.382 12.576 1.00 84.31 123 GLU A C 1
ATOM 1023 O O . GLU A 1 123 ? -14.446 -5.446 13.290 1.00 84.31 123 GLU A O 1
ATOM 1028 N N . TYR A 1 124 ? -15.766 -6.236 11.669 1.00 80.88 124 TYR A N 1
ATOM 1029 C CA . TYR A 1 124 ? -16.507 -4.977 11.506 1.00 80.88 124 TYR A CA 1
ATOM 1030 C C . TYR A 1 124 ? -17.248 -4.539 12.780 1.00 80.88 124 TYR A C 1
ATOM 1032 O O . TYR A 1 124 ? -17.485 -3.347 12.978 1.00 80.88 124 TYR A O 1
ATOM 1040 N N . ASN A 1 125 ? -17.614 -5.488 13.643 1.00 80.44 125 ASN A N 1
ATOM 1041 C CA . ASN A 1 125 ? -18.292 -5.220 14.910 1.00 80.44 125 ASN A CA 1
ATOM 1042 C C . ASN A 1 125 ? -17.322 -5.104 16.099 1.00 80.44 125 ASN A C 1
ATOM 1044 O O . ASN A 1 125 ? -17.749 -4.796 17.218 1.00 80.44 125 ASN A O 1
ATOM 1048 N N . ASP A 1 126 ? -16.028 -5.342 15.880 1.00 86.44 126 ASP A N 1
ATOM 1049 C CA . ASP A 1 126 ? -15.014 -5.300 16.921 1.00 86.44 126 ASP A CA 1
ATOM 1050 C C . ASP A 1 126 ? -14.621 -3.852 17.245 1.00 86.44 126 ASP A C 1
ATOM 1052 O O . ASP A 1 126 ? -13.896 -3.175 16.514 1.00 86.44 126 ASP A O 1
ATOM 1056 N N . LYS A 1 127 ? -15.087 -3.375 18.402 1.00 86.31 127 LYS A N 1
ATOM 1057 C CA . LYS A 1 127 ? -14.813 -2.021 18.906 1.00 86.31 127 LYS A CA 1
ATOM 1058 C C . LYS A 1 127 ? -13.358 -1.790 19.310 1.00 86.31 127 LYS A C 1
ATOM 1060 O O . LYS A 1 127 ? -12.988 -0.644 19.540 1.00 86.31 127 LYS A O 1
ATOM 1065 N N . THR A 1 128 ? -12.552 -2.844 19.429 1.00 91.62 128 THR A N 1
ATOM 1066 C CA . THR A 1 128 ? -11.129 -2.700 19.762 1.00 91.62 128 THR A CA 1
ATOM 1067 C C . THR A 1 128 ? -10.298 -2.291 18.551 1.00 91.62 128 THR A C 1
ATOM 1069 O O . THR A 1 128 ? -9.213 -1.743 18.726 1.00 91.62 128 THR A O 1
ATOM 1072 N N . ILE A 1 129 ? -10.793 -2.522 17.328 1.00 92.19 129 ILE A N 1
ATOM 1073 C CA . ILE A 1 129 ? -10.118 -2.096 16.103 1.00 92.19 129 ILE A CA 1
ATOM 1074 C C . ILE A 1 129 ? -10.418 -0.619 15.867 1.00 92.19 129 ILE A C 1
ATOM 1076 O O . ILE A 1 129 ? -11.570 -0.233 15.696 1.00 92.19 129 ILE A O 1
ATOM 1080 N N . LYS A 1 130 ? -9.380 0.212 15.812 1.00 93.19 130 LYS A N 1
ATOM 1081 C CA . LYS A 1 130 ? -9.525 1.655 15.575 1.00 93.19 130 LYS A CA 1
ATOM 1082 C C . LYS A 1 130 ? -9.244 2.068 14.148 1.00 93.19 130 LYS A C 1
ATOM 1084 O O . LYS A 1 130 ? -9.884 2.986 13.634 1.00 93.19 130 LYS A O 1
ATOM 1089 N N . GLU A 1 131 ? -8.252 1.425 13.555 1.00 93.75 131 GLU A N 1
ATOM 1090 C CA . GLU A 1 131 ? -7.688 1.824 12.280 1.00 93.75 131 GLU A CA 1
ATOM 1091 C C . GLU A 1 131 ? -7.241 0.577 11.516 1.00 93.75 131 GLU A C 1
ATOM 1093 O O . GLU A 1 131 ? -6.721 -0.378 12.097 1.00 93.75 131 GLU A O 1
ATOM 1098 N N . LEU A 1 132 ? -7.465 0.594 10.212 1.00 94.12 132 LEU A N 1
ATOM 1099 C CA . LEU A 1 132 ? -6.916 -0.348 9.257 1.00 94.12 132 LEU A CA 1
ATOM 1100 C C . LEU A 1 132 ? -5.925 0.412 8.401 1.00 94.12 132 LEU A C 1
ATOM 1102 O O . LEU A 1 132 ? -6.246 1.482 7.888 1.00 94.12 132 LEU A O 1
ATOM 1106 N N . GLU A 1 133 ? -4.750 -0.159 8.203 1.00 95.44 133 GLU A N 1
ATOM 1107 C CA . GLU A 1 133 ? -3.836 0.304 7.171 1.00 95.44 133 GLU A CA 1
ATOM 1108 C C . GLU A 1 133 ? -3.767 -0.773 6.099 1.00 95.44 133 GLU A C 1
ATOM 1110 O O . GLU A 1 133 ? -3.572 -1.944 6.419 1.00 95.44 133 GLU A O 1
ATOM 1115 N N . TYR A 1 134 ? -3.900 -0.407 4.830 1.00 94.00 134 TYR A N 1
ATOM 1116 C CA . TYR A 1 134 ? -3.840 -1.379 3.743 1.00 94.00 134 TYR A CA 1
ATOM 1117 C C . TYR A 1 134 ? -2.973 -0.928 2.571 1.00 94.00 134 TYR A C 1
ATOM 1119 O O . TYR A 1 134 ? -2.712 0.260 2.354 1.00 94.00 134 TYR A O 1
ATOM 1127 N N . ILE A 1 135 ? -2.531 -1.920 1.807 1.00 94.12 135 ILE A N 1
ATOM 1128 C CA . ILE A 1 135 ? -1.925 -1.764 0.491 1.00 94.12 135 ILE A CA 1
ATOM 1129 C C . ILE A 1 135 ? -2.606 -2.729 -0.473 1.00 94.12 135 ILE A C 1
ATOM 1131 O O . ILE A 1 135 ? -2.695 -3.928 -0.209 1.00 94.12 135 ILE A O 1
ATOM 1135 N N . GLN A 1 136 ? -3.068 -2.190 -1.594 1.00 92.19 136 GLN A N 1
ATOM 1136 C CA . GLN A 1 136 ? -3.656 -2.929 -2.701 1.00 92.19 136 GLN A CA 1
ATOM 1137 C C . GLN A 1 136 ? -2.766 -2.788 -3.937 1.00 92.19 136 GLN A C 1
ATOM 1139 O O . GLN A 1 136 ? -2.378 -1.683 -4.314 1.00 92.19 136 GLN A O 1
ATOM 1144 N N . PHE A 1 137 ? -2.464 -3.908 -4.581 1.00 90.75 137 PHE A N 1
ATOM 1145 C CA . PHE A 1 137 ? -1.785 -3.989 -5.866 1.00 90.75 137 PHE A CA 1
ATOM 1146 C C . PHE A 1 137 ? -2.831 -4.322 -6.918 1.00 90.75 137 PHE A C 1
ATOM 1148 O O . PHE A 1 137 ? -3.303 -5.455 -6.969 1.00 90.75 137 PHE A O 1
ATOM 1155 N N . ASN A 1 138 ? -3.189 -3.344 -7.743 1.00 90.94 138 ASN A N 1
ATOM 1156 C CA . ASN A 1 138 ? -4.252 -3.459 -8.732 1.00 90.94 138 ASN A CA 1
ATOM 1157 C C . ASN A 1 138 ? -3.643 -3.522 -10.139 1.00 90.94 138 ASN A C 1
ATOM 1159 O O . ASN A 1 138 ? -3.179 -2.497 -10.656 1.00 90.94 138 ASN A O 1
ATOM 1163 N N . PRO A 1 139 ? -3.605 -4.702 -10.780 1.00 88.88 139 PRO A N 1
ATOM 1164 C CA . PRO A 1 139 ? -3.171 -4.810 -12.161 1.00 88.88 139 PRO A CA 1
ATOM 1165 C C . PRO A 1 139 ? -4.135 -4.068 -13.094 1.00 88.88 139 PRO A C 1
ATOM 1167 O O . PRO A 1 139 ? -5.348 -4.215 -12.990 1.00 88.88 139 PRO A O 1
ATOM 1170 N N . LEU A 1 140 ? -3.604 -3.300 -14.047 1.00 86.88 140 LEU A N 1
ATOM 1171 C CA . LEU A 1 140 ? -4.424 -2.512 -14.984 1.00 86.88 140 LEU A CA 1
ATOM 1172 C C . LEU A 1 140 ? -4.793 -3.268 -16.269 1.00 86.88 140 LEU A C 1
ATOM 1174 O O . LEU A 1 140 ? -5.495 -2.731 -17.121 1.00 86.88 140 LEU A O 1
ATOM 1178 N N . GLU A 1 141 ? -4.274 -4.483 -16.449 1.00 85.31 141 GLU A N 1
ATOM 1179 C CA . GLU A 1 141 ? -4.431 -5.256 -17.688 1.00 85.31 141 GLU A CA 1
ATOM 1180 C C . GLU A 1 141 ? -5.136 -6.600 -17.454 1.00 85.31 141 GLU A C 1
ATOM 1182 O O . GLU A 1 141 ? -6.087 -6.914 -18.164 1.00 85.31 141 GLU A O 1
ATOM 1187 N N . PHE A 1 142 ? -4.680 -7.403 -16.486 1.00 77.50 142 PHE A N 1
ATOM 1188 C CA . PHE A 1 142 ? -5.237 -8.727 -16.181 1.00 77.50 142 PHE A CA 1
ATOM 1189 C C . PHE A 1 142 ? -4.811 -9.214 -14.788 1.00 77.50 142 PHE A C 1
ATOM 1191 O O . PHE A 1 142 ? -3.719 -8.894 -14.329 1.00 77.50 142 PHE A O 1
ATOM 1198 N N . GLY A 1 143 ? -5.625 -10.061 -14.160 1.00 77.12 143 GLY A N 1
ATOM 1199 C CA . GLY A 1 143 ? -5.320 -10.683 -12.870 1.00 77.12 143 GLY A CA 1
ATOM 1200 C C . GLY A 1 143 ? -6.115 -10.095 -11.711 1.00 77.12 143 GLY A C 1
ATOM 1201 O O . GLY A 1 143 ? -6.685 -9.010 -11.812 1.00 77.12 143 GLY A O 1
ATOM 1202 N N . ASP A 1 144 ? -6.141 -10.848 -10.619 1.00 74.00 144 ASP A N 1
ATOM 1203 C CA . ASP A 1 144 ? -6.797 -10.442 -9.386 1.00 74.00 144 ASP A CA 1
ATOM 1204 C C . ASP A 1 144 ? -5.844 -9.549 -8.588 1.00 74.00 144 ASP A C 1
ATOM 1206 O O . ASP A 1 144 ? -4.644 -9.826 -8.487 1.00 74.00 144 ASP A O 1
ATOM 1210 N N . GLY A 1 145 ? -6.369 -8.443 -8.062 1.00 80.94 145 GLY A N 1
ATOM 1211 C CA . GLY A 1 145 ? -5.602 -7.568 -7.187 1.00 80.94 145 GLY A CA 1
ATOM 1212 C C . GLY A 1 145 ? -5.127 -8.307 -5.937 1.00 80.94 145 GLY A C 1
ATOM 1213 O O . GLY A 1 145 ? -5.726 -9.292 -5.506 1.00 80.94 145 GLY A O 1
ATOM 1214 N N . ILE A 1 146 ? -4.032 -7.836 -5.351 1.00 82.06 146 ILE A N 1
ATOM 1215 C CA . ILE A 1 146 ? -3.498 -8.382 -4.100 1.00 82.06 146 ILE A CA 1
ATOM 1216 C C . ILE A 1 146 ? -3.667 -7.328 -3.022 1.00 82.06 146 ILE A C 1
ATOM 1218 O O . ILE A 1 146 ? -3.307 -6.177 -3.238 1.00 82.06 146 ILE A O 1
ATOM 1222 N N . GLU A 1 147 ? -4.156 -7.719 -1.853 1.00 89.56 147 GLU A N 1
ATOM 1223 C CA . GLU A 1 147 ? -4.323 -6.823 -0.715 1.00 89.56 147 GLU A CA 1
ATOM 1224 C C . GLU A 1 147 ? -3.575 -7.349 0.511 1.00 89.56 147 GLU A C 1
ATOM 1226 O O . GLU A 1 147 ? -3.502 -8.558 0.752 1.00 89.56 147 GLU A O 1
ATOM 1231 N N . LYS A 1 148 ? -3.013 -6.426 1.293 1.00 91.88 148 LYS A N 1
ATOM 1232 C CA . LYS A 1 148 ? -2.517 -6.701 2.639 1.00 91.88 148 LYS A CA 1
ATOM 1233 C C . LYS A 1 148 ? -3.006 -5.629 3.603 1.00 91.88 148 LYS A C 1
ATOM 1235 O O . LYS A 1 148 ? -2.999 -4.451 3.259 1.00 91.88 148 LYS A O 1
ATOM 1240 N N . ILE A 1 149 ? -3.395 -6.060 4.803 1.00 92.69 149 ILE A N 1
ATOM 1241 C CA . ILE A 1 149 ? -4.027 -5.230 5.831 1.00 92.69 149 ILE A CA 1
ATOM 1242 C C . ILE A 1 149 ? -3.257 -5.380 7.146 1.00 92.69 149 ILE A C 1
ATOM 1244 O O . ILE A 1 149 ? -2.931 -6.495 7.558 1.00 92.69 149 ILE A O 1
ATOM 1248 N N . ASN A 1 150 ? -3.009 -4.259 7.814 1.00 94.31 150 ASN A N 1
ATOM 1249 C CA . ASN A 1 150 ? -2.630 -4.185 9.217 1.00 94.31 150 ASN A CA 1
ATOM 1250 C C . ASN A 1 150 ? -3.848 -3.734 10.026 1.00 94.31 150 ASN A C 1
ATOM 1252 O O . ASN A 1 150 ? -4.496 -2.745 9.682 1.00 94.31 150 ASN A O 1
ATOM 1256 N N . ILE A 1 151 ? -4.131 -4.434 11.122 1.00 93.19 151 ILE A N 1
ATOM 1257 C CA . ILE A 1 151 ? -5.225 -4.109 12.040 1.00 93.19 151 ILE A CA 1
ATOM 1258 C C . ILE A 1 151 ? -4.629 -3.420 13.269 1.00 93.19 151 ILE A C 1
ATOM 1260 O O . ILE A 1 151 ? -3.854 -4.033 14.005 1.00 93.19 151 ILE A O 1
ATOM 1264 N N . ILE A 1 152 ? -5.002 -2.163 13.507 1.00 93.75 152 ILE A N 1
ATOM 1265 C CA . ILE A 1 152 ? -4.531 -1.371 14.646 1.00 93.75 152 ILE A CA 1
ATOM 1266 C C . ILE A 1 152 ? -5.590 -1.388 15.751 1.00 93.75 152 ILE A C 1
ATOM 1268 O O . ILE A 1 152 ? -6.746 -1.006 15.536 1.00 93.75 152 ILE A O 1
ATOM 1272 N N . ARG A 1 153 ? -5.185 -1.829 16.945 1.00 92.81 153 ARG A N 1
ATOM 1273 C CA . ARG A 1 153 ? -6.049 -2.002 18.122 1.00 92.81 153 ARG A CA 1
ATOM 1274 C C . ARG A 1 153 ? -5.629 -1.080 19.272 1.00 92.81 153 ARG A C 1
ATOM 1276 O O . ARG A 1 153 ? -4.486 -0.624 19.291 1.00 92.81 153 ARG A O 1
ATOM 1283 N N . GLU A 1 154 ? -6.560 -0.793 20.186 1.00 82.31 154 GLU A N 1
ATOM 1284 C CA . GLU A 1 154 ? -6.257 -0.188 21.503 1.00 82.31 154 GLU A CA 1
ATOM 1285 C C . GLU A 1 154 ? -5.480 -1.125 22.433 1.00 82.31 154 GLU A C 1
ATOM 1287 O O . GLU A 1 154 ? -5.754 -2.347 22.415 1.00 82.31 154 GLU A O 1
#

Secondary structure (DSSP, 8-state):
--SSSHHHHHHHTTT---------EEEEEEEETTEEP--TT-EEEEEEETTEEEEE--BTTEEE-----S-EEEEEEEEETTEEEEEEEEEHHHH-TTS-EEEEEEEEESSP-GGG--S-HHHHT-TTEEEEEEEEEEESSSS--EEEEEEEE-

pLDDT: mean 80.54, std 14.92, range [40.0, 96.06]

Foldseek 3Di:
DPPPPPVVVVVVVVPPPPPPLDFDKEAEWEEEQNHTDPQAQQKWKWKDDDPDIDIDRDHPRIDGDDDPDQDWWIWIWIDGDPDIDIDTTGGCVLVVRSFYKYKYKYKYAPCGDVVVVPDDPVVNPDPQFGMKIKIWIGTPPDDDIDMDIDTDGD

Sequence (154 aa):
MKKILIIIVCLFLINCSKDKSKTFPIIISYSINDSNIDIKNNFTISVIKEKDTLIFYPKDQIINFEKLNEFNNYIIIFKHNKRSIVFDNFSNKMLNPSQKMEWKFGIENQPFNVENKILSTEEYNDKTIKELEYIQFNPLEFGDGIEKINIIRE